Protein AF-A0A3N5YKS3-F1 (afdb_monomer)

Solvent-accessible surface area (backbone atoms only — not comparable to full-atom values): 4955 Å² total; per-residue (Å²): 110,59,68,60,35,46,50,48,46,50,52,33,50,53,42,52,52,51,47,32,74,74,77,33,71,85,72,55,84,48,67,68,54,43,49,34,20,71,75,57,36,62,67,59,16,46,50,51,53,46,50,55,52,45,51,51,48,48,50,38,50,75,71,65,42,54,66,62,51,51,50,52,38,50,47,46,42,63,71,41,38,48,51,44,52,50,44,73,73,74,103

Secondary structure (DSSP, 8-state):
-HHHHHHHHHHHHHHHHHHHHHH-GGG---HHHHHHHHHH-HHHHHHHHHHHHHHHHHHHHHTT-HHHHHHHHHHHIIIIIHHHHHHHHH-

Foldseek 3Di:
DLVLQLVLLVLLLVLLLVLCVVVNLVPPPDVQLSVQCVVPNNVVSSVVVSVVVSVVLVVCVVVVVVVVSVVSSVCSCVPRNVVSVCVVVPD

Mean predicted aligned error: 3.4 Å

Radius of gyration: 13.3 Å; Cα contacts (8 Å, |Δi|>4): 83; chains: 1; bounding box: 31×25×37 Å

Structure (mmCIF, N/CA/C/O backbone):
data_AF-A0A3N5YKS3-F1
#
_entry.id   AF-A0A3N5YKS3-F1
#
loop_
_atom_site.group_PDB
_atom_site.id
_atom_site.type_symbol
_atom_site.label_atom_id
_atom_site.label_alt_id
_atom_site.label_comp_id
_atom_site.label_asym_id
_atom_site.label_entity_id
_atom_site.label_seq_id
_atom_site.pdbx_PDB_ins_code
_atom_site.Cartn_x
_atom_site.Cartn_y
_atom_site.Cartn_z
_atom_site.occupancy
_atom_site.B_iso_or_equiv
_atom_site.auth_seq_id
_atom_site.auth_comp_id
_atom_site.auth_asym_id
_atom_site.auth_atom_id
_atom_site.pdbx_PDB_model_num
ATOM 1 N N . MET A 1 1 ? -12.224 -8.808 12.448 1.00 81.75 1 MET A N 1
ATOM 2 C CA . MET A 1 1 ? -12.131 -7.986 11.220 1.00 81.75 1 MET A CA 1
ATOM 3 C C . MET A 1 1 ? -10.731 -7.412 11.008 1.00 81.75 1 MET A C 1
ATOM 5 O O . MET A 1 1 ? -10.229 -7.522 9.902 1.00 81.75 1 MET A O 1
ATOM 9 N N . VAL A 1 2 ? -10.068 -6.866 12.040 1.00 90.50 2 VAL A N 1
ATOM 10 C CA . VAL A 1 2 ? -8.742 -6.235 11.878 1.00 90.50 2 VAL A CA 1
ATOM 11 C C . VAL A 1 2 ? -7.664 -7.143 11.289 1.00 90.50 2 VAL A C 1
ATOM 13 O O . VAL A 1 2 ? -6.991 -6.730 10.356 1.00 90.50 2 VAL A O 1
ATOM 16 N N . LEU A 1 3 ? -7.557 -8.399 11.729 1.00 93.38 3 LEU A N 1
ATOM 17 C CA . LEU A 1 3 ? -6.585 -9.342 11.159 1.00 93.38 3 LEU A CA 1
ATOM 18 C C . LEU A 1 3 ? -6.832 -9.612 9.667 1.00 93.38 3 LEU A C 1
ATOM 20 O O . LEU A 1 3 ? -5.885 -9.660 8.895 1.00 93.38 3 LEU A O 1
ATOM 24 N N . ALA A 1 4 ? -8.099 -9.731 9.254 1.00 91.19 4 ALA A N 1
ATOM 25 C CA . ALA A 1 4 ? -8.457 -9.921 7.850 1.00 91.19 4 ALA A CA 1
ATOM 26 C C . ALA A 1 4 ? -8.102 -8.686 7.010 1.00 91.19 4 ALA A C 1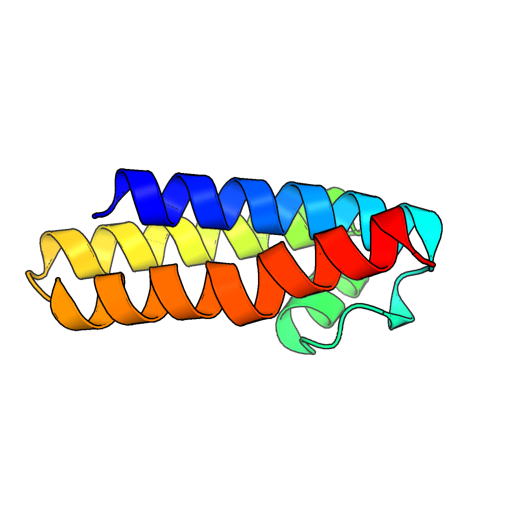
ATOM 28 O O . ALA A 1 4 ? -7.534 -8.820 5.934 1.00 91.19 4 ALA A O 1
ATOM 29 N N . PHE A 1 5 ? -8.370 -7.484 7.527 1.00 91.75 5 PHE A N 1
ATOM 30 C CA . PHE A 1 5 ? -7.951 -6.239 6.884 1.00 91.75 5 PHE A CA 1
ATOM 31 C C . PHE A 1 5 ? -6.428 -6.159 6.732 1.00 91.75 5 PHE A C 1
ATOM 33 O O . PHE A 1 5 ? -5.946 -5.866 5.646 1.00 91.75 5 PHE A O 1
ATOM 40 N N . LEU A 1 6 ? -5.669 -6.467 7.788 1.00 93.69 6 LEU A N 1
ATOM 41 C CA . LEU A 1 6 ? -4.205 -6.450 7.744 1.00 93.69 6 LEU A CA 1
ATOM 42 C C . LEU A 1 6 ? -3.646 -7.488 6.764 1.00 93.69 6 LEU A C 1
ATOM 44 O O . LEU A 1 6 ? -2.713 -7.181 6.029 1.00 93.69 6 LEU A O 1
ATOM 48 N N . ALA A 1 7 ? -4.236 -8.686 6.711 1.00 95.06 7 ALA A N 1
ATOM 49 C CA . ALA A 1 7 ? -3.859 -9.710 5.742 1.00 95.06 7 ALA A CA 1
ATOM 50 C C . ALA A 1 7 ? -4.115 -9.239 4.304 1.00 95.06 7 ALA A C 1
ATOM 52 O O . ALA A 1 7 ? -3.218 -9.316 3.470 1.00 95.06 7 ALA A O 1
ATOM 53 N N . VAL A 1 8 ? -5.298 -8.680 4.029 1.00 93.81 8 VAL A N 1
ATOM 54 C CA . VAL A 1 8 ? -5.625 -8.114 2.712 1.00 93.81 8 VAL A CA 1
ATOM 55 C C . VAL A 1 8 ? -4.673 -6.968 2.355 1.00 93.81 8 VAL A C 1
ATOM 57 O O . VAL A 1 8 ? -4.192 -6.926 1.227 1.00 93.81 8 VAL A O 1
ATOM 60 N N . GLN A 1 9 ? -4.328 -6.095 3.305 1.00 94.50 9 GLN A N 1
ATOM 61 C CA . GLN A 1 9 ? -3.385 -4.995 3.083 1.00 94.50 9 GLN A CA 1
ATOM 62 C C . GLN A 1 9 ? -1.965 -5.490 2.774 1.00 94.50 9 GLN A C 1
ATOM 64 O O . GLN A 1 9 ? -1.264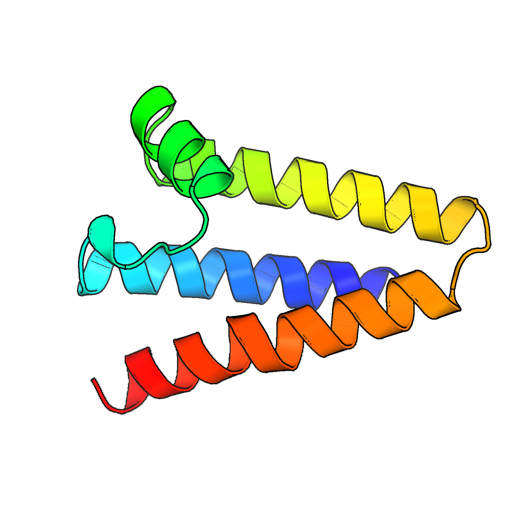 -4.898 1.952 1.00 94.50 9 GLN A O 1
ATOM 69 N N . ALA A 1 10 ? -1.537 -6.576 3.424 1.00 94.38 10 ALA A N 1
ATOM 70 C CA . ALA A 1 10 ? -0.256 -7.218 3.156 1.00 94.38 10 ALA A CA 1
ATOM 71 C C . ALA A 1 10 ? -0.246 -7.885 1.772 1.00 94.38 10 ALA A C 1
ATOM 73 O O . ALA A 1 10 ? 0.698 -7.681 1.012 1.00 94.38 10 ALA A O 1
ATOM 74 N N . CYS A 1 11 ? -1.306 -8.621 1.419 1.00 94.31 11 CYS A N 1
ATOM 75 C CA . CYS A 1 11 ? -1.463 -9.218 0.091 1.00 94.31 11 CYS A CA 1
ATOM 76 C C . CYS A 1 11 ? -1.440 -8.153 -1.006 1.00 94.31 11 CYS A C 1
ATOM 78 O O . CYS A 1 11 ? -0.664 -8.271 -1.947 1.00 94.31 11 CYS A O 1
ATOM 80 N N . ASP A 1 12 ? -2.239 -7.100 -0.852 1.00 93.81 12 ASP A N 1
ATOM 81 C CA . ASP A 1 12 ? -2.242 -5.935 -1.734 1.00 93.81 12 ASP A CA 1
ATOM 82 C C . ASP A 1 12 ? -0.831 -5.329 -1.851 1.00 93.81 12 ASP A C 1
ATOM 84 O O . ASP A 1 12 ? -0.330 -5.141 -2.949 1.00 93.81 12 ASP A O 1
ATOM 88 N N . GLY A 1 13 ? -0.110 -5.137 -0.740 1.00 93.56 13 GLY A N 1
ATOM 89 C CA . GLY A 1 13 ? 1.278 -4.652 -0.766 1.00 93.56 13 GLY A CA 1
ATOM 90 C C . GLY A 1 13 ? 2.235 -5.528 -1.568 1.00 93.56 13 GLY A C 1
ATOM 91 O O . GLY A 1 13 ? 2.990 -5.014 -2.392 1.00 93.56 13 GLY A O 1
ATOM 92 N N . VAL A 1 14 ? 2.194 -6.842 -1.362 1.00 95.12 14 VAL A N 1
ATOM 93 C CA . VAL A 1 14 ? 3.044 -7.786 -2.101 1.00 95.12 14 VAL A CA 1
ATOM 94 C C . VAL A 1 14 ? 2.696 -7.776 -3.587 1.00 95.12 14 VAL A C 1
ATOM 96 O O . VAL A 1 14 ? 3.588 -7.681 -4.428 1.00 95.12 14 VAL A O 1
ATOM 99 N N . LEU A 1 15 ? 1.408 -7.830 -3.916 1.00 94.06 15 LEU A N 1
ATOM 100 C CA . LEU A 1 15 ? 0.933 -7.869 -5.294 1.00 94.06 15 LEU A CA 1
ATOM 101 C C . LEU A 1 15 ? 1.245 -6.574 -6.048 1.00 94.06 15 LEU A C 1
ATOM 103 O O . LEU A 1 15 ? 1.764 -6.645 -7.158 1.00 94.06 15 LEU A O 1
ATOM 107 N N . THR A 1 16 ? 1.033 -5.410 -5.429 1.00 93.69 16 THR A N 1
ATOM 108 C CA . THR A 1 16 ? 1.445 -4.112 -5.979 1.00 93.69 16 THR A CA 1
ATOM 109 C C . THR A 1 16 ? 2.951 -4.084 -6.234 1.00 93.69 16 THR A C 1
ATOM 111 O O . THR A 1 16 ? 3.384 -3.690 -7.315 1.00 93.69 16 THR A O 1
ATOM 114 N N . TYR A 1 17 ? 3.771 -4.543 -5.279 1.00 93.25 17 TYR A N 1
ATOM 115 C CA . TYR A 1 17 ? 5.228 -4.561 -5.440 1.00 93.25 17 TYR A CA 1
ATOM 116 C C . TYR A 1 17 ? 5.671 -5.422 -6.628 1.00 93.25 17 TYR A C 1
ATOM 118 O O . TYR A 1 17 ? 6.459 -4.969 -7.463 1.00 93.25 17 TYR A O 1
ATOM 126 N N . ILE A 1 18 ? 5.150 -6.648 -6.720 1.00 93.75 18 ILE A N 1
ATOM 127 C CA . ILE A 1 18 ? 5.451 -7.571 -7.821 1.00 93.75 18 ILE A CA 1
ATOM 128 C C . ILE A 1 18 ? 4.952 -6.987 -9.144 1.00 93.75 18 ILE A C 1
ATOM 130 O O . ILE A 1 18 ? 5.701 -6.948 -10.119 1.00 93.75 18 ILE A O 1
ATOM 134 N N . GLY A 1 19 ? 3.717 -6.487 -9.167 1.00 91.81 19 GLY A N 1
ATOM 135 C CA . GLY A 1 19 ? 3.088 -5.885 -10.335 1.00 91.81 19 GLY A CA 1
ATOM 136 C C . GLY A 1 19 ? 3.899 -4.730 -10.906 1.00 91.81 19 GLY A C 1
ATOM 137 O O . GLY A 1 19 ? 4.236 -4.744 -12.085 1.00 91.81 19 GLY A O 1
ATOM 138 N N . MET A 1 20 ? 4.318 -3.778 -10.079 1.00 90.38 20 MET A N 1
ATOM 139 C CA . MET A 1 20 ? 5.168 -2.676 -10.542 1.00 90.38 20 MET A CA 1
ATOM 140 C C . MET A 1 20 ? 6.577 -3.120 -10.929 1.00 90.38 20 MET A C 1
ATOM 142 O O . MET A 1 20 ? 7.173 -2.527 -11.823 1.00 90.38 20 MET A O 1
ATOM 146 N N . SER A 1 21 ? 7.125 -4.144 -10.270 1.00 89.50 21 SER A N 1
ATOM 147 C CA . SER A 1 21 ? 8.431 -4.700 -10.648 1.00 89.50 21 SER A CA 1
ATOM 148 C C . SER A 1 21 ? 8.376 -5.411 -12.006 1.00 89.50 21 SER A C 1
ATOM 150 O O . SER A 1 21 ? 9.390 -5.489 -12.691 1.00 89.50 21 SER A O 1
ATOM 152 N N . THR A 1 22 ? 7.196 -5.903 -12.397 1.00 90.62 22 THR A N 1
ATOM 153 C CA . THR A 1 22 ? 6.965 -6.647 -13.645 1.00 90.62 22 THR A CA 1
ATOM 154 C C . THR A 1 22 ? 6.547 -5.723 -14.790 1.00 90.62 22 THR A C 1
ATOM 156 O O . THR A 1 22 ? 7.129 -5.766 -15.869 1.00 90.62 22 THR A O 1
ATOM 159 N N . PHE A 1 23 ? 5.561 -4.857 -14.553 1.00 90.00 23 PHE A N 1
ATOM 160 C CA . PHE A 1 23 ? 4.924 -4.018 -15.574 1.00 90.00 23 PHE A CA 1
ATOM 161 C C . PHE A 1 23 ? 5.377 -2.552 -15.530 1.00 90.00 23 PHE A C 1
ATOM 163 O O . PHE A 1 23 ? 5.094 -1.778 -16.439 1.00 90.00 23 PHE A O 1
ATOM 170 N N . GLY A 1 24 ? 6.108 -2.159 -14.490 1.00 86.81 24 GLY A N 1
ATOM 171 C CA . GLY A 1 24 ? 6.627 -0.811 -14.298 1.00 86.81 24 GLY A CA 1
ATOM 172 C C . GLY A 1 24 ? 5.769 0.073 -13.376 1.00 86.81 24 GLY A C 1
ATOM 173 O O . GLY A 1 24 ? 4.600 -0.219 -13.113 1.00 86.81 24 GLY A O 1
ATOM 174 N N . PRO A 1 25 ? 6.323 1.203 -12.891 1.00 81.06 25 PRO A N 1
ATOM 175 C CA . PRO A 1 25 ? 5.674 2.048 -11.877 1.00 81.06 25 PRO A CA 1
ATOM 176 C C . PRO A 1 25 ? 4.397 2.762 -12.343 1.00 81.06 25 PRO A C 1
ATOM 178 O O . PRO A 1 25 ? 3.598 3.191 -11.518 1.00 81.06 25 PRO A O 1
ATOM 181 N N . HIS A 1 26 ? 4.195 2.902 -13.657 1.00 82.75 26 HIS A N 1
ATOM 182 C CA . HIS A 1 26 ? 3.034 3.589 -14.236 1.00 82.75 26 HIS A CA 1
ATOM 183 C C . HIS A 1 26 ? 1.711 2.832 -14.035 1.00 82.75 26 HIS A C 1
ATOM 185 O O . HIS A 1 26 ? 0.646 3.404 -14.243 1.00 82.75 26 HIS A O 1
ATOM 191 N N . MET A 1 27 ? 1.781 1.560 -13.632 1.00 86.56 27 MET A N 1
ATOM 192 C CA . MET A 1 27 ? 0.611 0.726 -13.359 1.00 86.56 27 MET A CA 1
ATOM 193 C C . MET A 1 27 ? -0.051 1.029 -12.012 1.00 86.56 27 MET A C 1
ATOM 195 O O . MET A 1 27 ?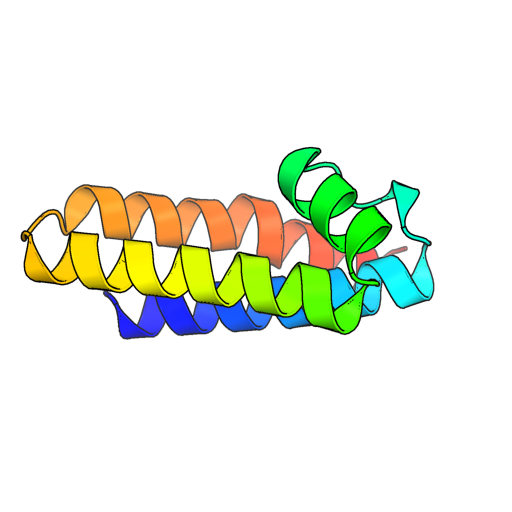 -1.197 0.638 -11.797 1.00 86.56 27 MET A O 1
ATOM 199 N N . GLU A 1 28 ? 0.631 1.734 -11.104 1.00 87.19 28 GLU A N 1
ATOM 200 C CA . GLU A 1 28 ? 0.023 2.152 -9.843 1.00 87.19 28 GLU A CA 1
ATOM 201 C C . GLU A 1 28 ? -0.914 3.345 -10.077 1.00 87.19 28 GLU A C 1
ATOM 203 O O . GLU A 1 28 ? -0.485 4.492 -10.209 1.00 87.19 28 GLU A O 1
ATOM 208 N N . GLY A 1 29 ? -2.221 3.073 -10.111 1.00 86.12 29 GLY A N 1
ATOM 209 C CA . GLY A 1 29 ? -3.251 4.087 -10.359 1.00 86.12 29 GLY A CA 1
ATOM 210 C C . GLY A 1 29 ? -3.524 5.029 -9.182 1.00 86.12 29 GLY A C 1
ATOM 211 O O . GLY A 1 29 ? -4.244 6.015 -9.341 1.00 86.12 29 GLY A O 1
ATOM 212 N N . ASN A 1 30 ? -2.981 4.751 -7.992 1.00 89.31 30 ASN A N 1
ATOM 213 C CA . ASN A 1 30 ? -3.162 5.604 -6.824 1.00 89.31 30 ASN A CA 1
ATOM 214 C C . 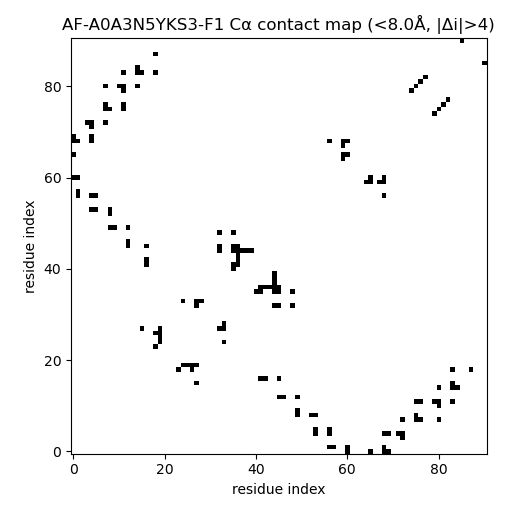ASN A 1 30 ? -2.098 6.721 -6.795 1.00 89.31 30 ASN A C 1
ATOM 216 O O . ASN A 1 30 ? -0.929 6.442 -6.511 1.00 89.31 30 ASN A O 1
ATOM 220 N N . PRO A 1 31 ? -2.475 7.999 -7.002 1.00 88.88 31 PRO A N 1
ATOM 221 C CA . PRO A 1 31 ? -1.507 9.090 -7.105 1.00 88.88 31 PRO A CA 1
ATOM 222 C C . PRO A 1 31 ? -0.755 9.353 -5.795 1.00 88.88 31 PRO A C 1
ATOM 224 O O . PRO A 1 31 ? 0.388 9.799 -5.832 1.00 88.88 31 PRO A O 1
ATOM 227 N N . ILE A 1 32 ? -1.352 9.055 -4.635 1.00 91.19 32 ILE A N 1
ATOM 228 C CA . ILE A 1 32 ? -0.698 9.226 -3.328 1.00 91.19 32 ILE A CA 1
ATOM 229 C C . ILE A 1 32 ? 0.401 8.178 -3.164 1.00 91.19 32 ILE A C 1
ATOM 231 O O . ILE A 1 32 ? 1.536 8.505 -2.819 1.00 91.19 32 ILE A O 1
ATOM 235 N N . VAL A 1 33 ? 0.068 6.918 -3.437 1.00 91.88 33 VAL A N 1
ATOM 236 C CA . VAL A 1 33 ? 1.004 5.794 -3.326 1.00 91.88 33 VAL A CA 1
ATOM 237 C C . VAL A 1 33 ? 2.130 5.945 -4.351 1.00 91.88 33 VAL A C 1
ATOM 239 O O . VAL A 1 33 ? 3.300 5.841 -3.987 1.00 91.88 33 VAL A O 1
ATOM 242 N N . SER A 1 34 ? 1.792 6.307 -5.590 1.00 91.44 34 SER A N 1
ATOM 243 C CA . SER A 1 34 ? 2.761 6.604 -6.646 1.00 91.44 34 SER A CA 1
ATOM 244 C C . SER A 1 34 ? 3.700 7.756 -6.256 1.00 91.44 34 SER A C 1
ATOM 246 O O . SER A 1 34 ? 4.918 7.612 -6.340 1.00 91.44 34 SER A O 1
ATOM 248 N N . SER A 1 35 ? 3.178 8.859 -5.702 1.00 91.69 35 SER A N 1
ATOM 249 C CA . SER A 1 35 ? 4.015 9.976 -5.227 1.00 91.69 35 SER A CA 1
ATOM 250 C C . SER A 1 35 ? 4.968 9.561 -4.101 1.00 91.69 35 SER A C 1
ATOM 252 O O . SER A 1 35 ? 6.127 9.974 -4.090 1.00 91.69 35 SER A O 1
ATOM 254 N N . LEU A 1 36 ? 4.516 8.718 -3.165 1.00 92.31 36 LEU A N 1
ATOM 255 C CA . LEU A 1 36 ? 5.372 8.176 -2.103 1.00 92.31 36 LEU A CA 1
ATOM 256 C C . LEU A 1 36 ? 6.487 7.291 -2.667 1.00 92.31 36 LEU A C 1
ATOM 258 O O . LEU A 1 36 ? 7.617 7.354 -2.189 1.00 92.31 36 LEU A O 1
ATOM 262 N N . MET A 1 37 ? 6.198 6.490 -3.689 1.00 93.12 37 MET A N 1
ATOM 263 C CA . MET A 1 37 ? 7.209 5.665 -4.353 1.00 93.12 37 MET A CA 1
ATOM 264 C C . MET A 1 37 ? 8.202 6.494 -5.161 1.00 93.12 37 MET A C 1
ATOM 266 O O . MET A 1 37 ? 9.380 6.151 -5.201 1.00 93.12 37 MET A O 1
ATOM 270 N N . VAL A 1 38 ? 7.757 7.592 -5.774 1.00 91.81 38 VAL A N 1
ATOM 271 C CA . VAL A 1 38 ? 8.650 8.548 -6.443 1.00 91.81 38 VAL A CA 1
ATOM 272 C C . VAL A 1 38 ? 9.571 9.222 -5.423 1.00 91.81 38 VAL A C 1
ATOM 274 O O . VAL A 1 38 ? 10.766 9.347 -5.671 1.00 91.81 38 VAL A O 1
ATOM 277 N N . ALA A 1 39 ? 9.040 9.619 -4.264 1.00 94.06 39 ALA A N 1
ATOM 278 C CA . ALA A 1 39 ? 9.804 10.324 -3.237 1.00 94.06 39 ALA A CA 1
ATOM 279 C C . ALA A 1 39 ? 10.778 9.422 -2.457 1.00 94.06 39 ALA A C 1
ATOM 281 O O . ALA A 1 39 ? 11.885 9.849 -2.136 1.00 94.06 39 ALA A O 1
ATOM 282 N N . PHE A 1 40 ? 10.376 8.188 -2.136 1.00 93.81 40 PHE A N 1
ATOM 283 C CA . PHE A 1 40 ? 11.108 7.305 -1.215 1.00 93.81 40 PHE A CA 1
ATOM 284 C C . PHE A 1 40 ? 11.587 5.993 -1.853 1.00 93.81 40 PHE A C 1
ATOM 286 O O . PHE A 1 40 ? 12.180 5.151 -1.176 1.00 93.81 40 PHE A O 1
ATOM 293 N N . GLY A 1 41 ? 11.337 5.796 -3.146 1.00 90.56 41 GLY A N 1
ATOM 294 C CA . GLY A 1 41 ? 11.542 4.525 -3.831 1.00 90.56 41 GLY A CA 1
ATOM 295 C C . GLY A 1 41 ? 10.378 3.552 -3.626 1.00 90.56 41 GLY A C 1
ATOM 296 O O . GLY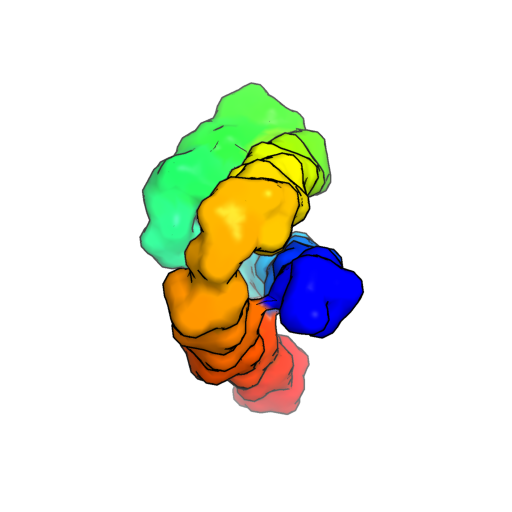 A 1 41 ? 9.597 3.653 -2.678 1.00 90.56 41 GLY A O 1
ATOM 297 N N . VAL A 1 42 ? 10.280 2.568 -4.523 1.00 90.25 42 VAL A N 1
ATOM 298 C CA . VAL A 1 42 ? 9.150 1.627 -4.588 1.00 90.25 42 VAL A CA 1
ATOM 299 C C . VAL A 1 42 ? 8.941 0.877 -3.268 1.00 90.25 42 VAL A C 1
ATOM 301 O O . VAL A 1 42 ? 7.851 0.912 -2.708 1.00 90.25 42 VAL A O 1
ATOM 304 N N . GLY A 1 43 ? 9.985 0.229 -2.742 1.00 90.44 43 GLY A N 1
ATOM 305 C CA . GLY A 1 43 ? 9.893 -0.569 -1.513 1.00 90.44 43 GLY A CA 1
ATOM 306 C C . GLY A 1 43 ? 9.510 0.261 -0.278 1.00 90.44 43 GLY A C 1
ATOM 307 O O . GLY A 1 43 ? 8.476 -0.021 0.338 1.00 90.44 43 GLY A O 1
ATOM 308 N N . PRO A 1 44 ? 10.294 1.293 0.089 1.00 93.69 44 PRO A N 1
ATOM 309 C CA . PRO A 1 44 ? 9.999 2.122 1.257 1.00 93.69 44 PRO A CA 1
ATOM 310 C C . PRO A 1 44 ? 8.687 2.905 1.130 1.00 93.69 44 PRO A C 1
ATOM 312 O O . PRO A 1 44 ? 7.902 2.921 2.078 1.00 93.69 44 PRO A O 1
ATOM 315 N N . GLY A 1 45 ? 8.406 3.496 -0.038 1.00 93.81 45 GLY A N 1
ATOM 316 C CA . GLY A 1 45 ? 7.179 4.259 -0.281 1.00 93.81 45 GLY A CA 1
ATOM 317 C C . GLY A 1 45 ? 5.919 3.400 -0.160 1.00 93.81 45 GLY A C 1
ATOM 318 O O . GLY A 1 45 ? 4.971 3.777 0.534 1.00 93.81 45 GLY A O 1
ATOM 319 N N . LEU A 1 46 ? 5.934 2.200 -0.751 1.00 94.19 46 LEU A N 1
ATOM 320 C CA . LEU A 1 46 ? 4.829 1.247 -0.646 1.00 94.19 46 LEU A CA 1
ATOM 321 C C . LEU A 1 46 ? 4.635 0.751 0.785 1.00 94.19 46 LEU A C 1
ATOM 323 O O . LEU A 1 46 ? 3.515 0.751 1.294 1.00 94.19 46 LEU A O 1
ATOM 327 N N . THR A 1 47 ? 5.725 0.356 1.444 1.00 94.06 47 THR A N 1
ATOM 328 C CA . THR A 1 47 ? 5.676 -0.152 2.821 1.00 94.06 47 THR A CA 1
ATOM 329 C C . THR A 1 47 ? 5.111 0.910 3.758 1.00 94.06 47 THR A C 1
ATOM 331 O O . THR A 1 47 ? 4.196 0.619 4.527 1.00 94.06 47 THR A O 1
ATOM 334 N N . GLY A 1 48 ? 5.576 2.158 3.641 1.00 94.69 48 GLY A N 1
ATOM 335 C CA . GLY A 1 48 ? 5.049 3.285 4.409 1.00 94.69 48 GLY A CA 1
ATOM 336 C C . GLY A 1 48 ? 3.548 3.484 4.192 1.00 94.69 48 GLY A C 1
ATOM 337 O O . GLY A 1 48 ? 2.792 3.567 5.161 1.00 94.69 48 GLY A O 1
ATOM 338 N N . ALA A 1 49 ? 3.093 3.464 2.936 1.00 94.75 49 ALA A N 1
ATOM 339 C CA . ALA A 1 49 ? 1.672 3.578 2.614 1.00 94.75 49 ALA A CA 1
ATOM 340 C C . ALA A 1 49 ? 0.834 2.452 3.250 1.00 94.75 49 ALA A C 1
ATOM 342 O O . ALA A 1 49 ? -0.220 2.719 3.837 1.00 94.75 49 ALA A O 1
ATOM 343 N N . LYS A 1 50 ? 1.296 1.194 3.184 1.00 94.19 50 LYS A N 1
ATOM 344 C CA . LYS A 1 50 ? 0.574 0.056 3.779 1.00 94.19 50 LYS A CA 1
ATOM 345 C C . LYS A 1 50 ? 0.585 0.094 5.309 1.00 94.19 50 LYS A C 1
ATOM 347 O O . LYS A 1 50 ? -0.440 -0.219 5.911 1.00 94.19 50 LYS A O 1
ATOM 352 N N . VAL A 1 51 ? 1.682 0.521 5.938 1.00 94.94 51 VAL A N 1
ATOM 353 C CA . VAL A 1 51 ? 1.760 0.705 7.399 1.00 94.94 51 VAL A CA 1
ATOM 354 C C . VAL A 1 51 ? 0.753 1.755 7.864 1.00 94.94 51 VAL A C 1
ATOM 356 O O . VAL A 1 51 ? -0.014 1.492 8.789 1.00 94.94 51 VAL A O 1
ATOM 359 N N . VAL A 1 52 ? 0.687 2.908 7.193 1.00 95.00 52 VAL A N 1
ATOM 360 C CA . VAL A 1 52 ? -0.288 3.965 7.511 1.00 95.00 52 VAL A CA 1
ATOM 361 C C . VAL A 1 52 ? -1.725 3.464 7.349 1.00 95.00 52 VAL A C 1
ATOM 363 O O . VAL A 1 52 ? -2.546 3.653 8.247 1.00 95.00 52 VAL A O 1
ATOM 366 N N . ALA A 1 53 ? -2.027 2.759 6.257 1.00 93.75 53 ALA A N 1
ATOM 367 C CA . ALA A 1 53 ? -3.343 2.155 6.057 1.00 93.75 53 ALA A CA 1
ATOM 368 C C . ALA A 1 53 ? -3.684 1.118 7.145 1.00 93.75 53 ALA A C 1
ATOM 370 O O . ALA A 1 53 ? -4.792 1.128 7.685 1.00 93.75 53 ALA A O 1
ATOM 371 N N . GLY A 1 54 ? -2.726 0.264 7.519 1.00 94.25 54 GLY A N 1
ATOM 372 C CA . GLY A 1 54 ? -2.860 -0.702 8.609 1.00 94.25 54 GLY A CA 1
ATOM 373 C C . GLY A 1 54 ? -3.154 -0.032 9.953 1.00 94.25 54 GLY A C 1
ATOM 374 O O . GLY A 1 54 ? -4.080 -0.449 10.651 1.00 94.25 54 GLY A O 1
ATOM 375 N N . MET A 1 55 ? -2.438 1.050 10.281 1.00 95.50 55 MET A N 1
ATOM 376 C CA . MET A 1 55 ? -2.691 1.851 11.484 1.00 95.50 55 MET A CA 1
ATOM 377 C C . MET A 1 55 ? -4.107 2.430 11.492 1.00 95.50 55 MET A C 1
ATOM 379 O O . MET A 1 55 ? -4.810 2.291 12.493 1.00 95.50 55 MET A O 1
ATOM 383 N N . PHE A 1 56 ? -4.574 3.011 10.383 1.00 93.31 56 PHE A N 1
ATOM 384 C CA . PHE A 1 56 ? -5.955 3.498 10.294 1.00 93.31 56 PHE A CA 1
ATOM 385 C C . PHE A 1 56 ? -6.987 2.378 10.433 1.00 93.31 56 PHE A C 1
ATOM 387 O O . PHE A 1 56 ? -7.998 2.564 11.111 1.00 93.31 56 PHE A O 1
ATOM 394 N N . GLY A 1 57 ? -6.724 1.198 9.867 1.00 92.06 57 GLY A N 1
ATOM 395 C CA . GLY A 1 57 ? -7.563 0.021 10.078 1.00 92.06 57 GLY A CA 1
ATOM 396 C C . GLY A 1 57 ? -7.661 -0.367 11.556 1.00 92.06 57 GLY A C 1
ATOM 397 O O . GLY A 1 57 ? -8.757 -0.605 12.066 1.00 92.06 57 GLY A O 1
ATOM 398 N N . ILE A 1 58 ? -6.533 -0.386 12.270 1.00 93.19 58 ILE A N 1
ATOM 399 C CA . ILE A 1 58 ? -6.502 -0.662 13.713 1.00 93.19 58 ILE A CA 1
ATOM 400 C C . ILE A 1 58 ? -7.293 0.402 14.485 1.00 93.19 58 ILE A C 1
ATOM 402 O O . ILE A 1 58 ? -8.119 0.045 15.324 1.00 93.19 58 ILE A O 1
ATOM 406 N N . LEU A 1 59 ? -7.108 1.689 14.174 1.00 93.31 59 LEU A N 1
ATOM 407 C CA . LEU A 1 59 ? -7.851 2.778 14.815 1.00 93.31 59 LEU A CA 1
ATOM 408 C C . LEU A 1 59 ? -9.363 2.638 14.594 1.00 93.31 59 LEU A C 1
ATOM 410 O O . LEU A 1 59 ? -10.118 2.678 15.560 1.00 93.31 59 LEU A O 1
ATOM 414 N N . LEU A 1 60 ? -9.810 2.369 13.363 1.00 91.75 60 LEU A N 1
ATOM 415 C CA . LEU A 1 60 ? -11.226 2.118 13.061 1.00 91.75 60 LEU A CA 1
ATOM 416 C C . LEU A 1 60 ? -11.792 0.927 13.841 1.00 91.75 60 LEU A C 1
ATOM 418 O O . LEU A 1 60 ? -12.952 0.958 14.263 1.00 91.75 60 LEU A O 1
ATOM 422 N N . HIS A 1 61 ? -10.986 -0.120 14.035 1.00 91.25 61 HIS A N 1
ATOM 423 C CA . HIS A 1 61 ? -11.378 -1.270 14.840 1.00 91.25 61 HIS A CA 1
ATOM 424 C C . HIS A 1 61 ? -11.586 -0.885 16.307 1.00 91.25 61 HIS A C 1
ATOM 426 O O . HIS A 1 61 ? -12.630 -1.215 16.870 1.00 91.25 61 HIS A O 1
ATOM 432 N N . VAL A 1 62 ? -10.631 -0.166 16.901 1.00 94.31 62 VAL A N 1
ATOM 433 C CA . VAL A 1 62 ? -10.688 0.268 18.307 1.00 94.31 62 VAL A CA 1
ATOM 434 C C . VAL A 1 62 ? -11.799 1.301 18.533 1.00 94.31 62 VAL A C 1
ATOM 436 O O . VAL A 1 62 ? -12.443 1.282 19.577 1.00 94.31 62 VAL A O 1
ATOM 439 N N . SER A 1 63 ? -12.108 2.138 17.541 1.00 92.00 63 SER A N 1
ATOM 440 C CA . SER A 1 63 ? -13.248 3.067 17.573 1.00 92.00 63 SER A CA 1
ATOM 441 C C . SER A 1 63 ? -14.618 2.391 17.393 1.00 92.00 63 SER A C 1
ATOM 443 O O . SER A 1 63 ? -15.633 3.081 17.338 1.00 92.00 63 SER A O 1
ATOM 445 N N . GLY A 1 64 ? -14.681 1.059 17.263 1.00 89.69 64 GLY A N 1
ATOM 446 C CA . GLY A 1 64 ? -15.938 0.309 17.148 1.00 89.69 64 GLY A CA 1
ATOM 447 C C . GLY A 1 64 ? -16.627 0.412 15.780 1.00 89.69 64 GLY A C 1
ATOM 448 O O . GLY A 1 64 ? -17.743 -0.081 15.604 1.00 89.69 64 GLY A O 1
ATOM 449 N N . VAL A 1 65 ? -15.977 1.001 14.768 1.00 90.62 65 VAL A N 1
ATOM 450 C CA . VAL A 1 65 ? -16.555 1.228 13.428 1.00 90.62 65 VAL A CA 1
ATOM 451 C C . VAL A 1 65 ? -16.384 -0.015 12.541 1.00 90.62 65 VAL A C 1
ATOM 453 O O . VAL A 1 65 ? -15.807 0.009 11.450 1.00 90.62 65 VAL A O 1
ATOM 456 N N . HIS A 1 66 ? -16.891 -1.157 13.005 1.00 87.81 66 HIS A N 1
ATOM 457 C CA . HIS A 1 66 ? -16.641 -2.454 12.368 1.00 87.81 66 HIS A CA 1
ATOM 458 C C . HIS A 1 66 ? -17.262 -2.596 10.969 1.00 87.81 66 HIS A C 1
ATOM 460 O O . HIS A 1 66 ? -16.717 -3.324 10.142 1.00 87.81 66 HIS A O 1
ATOM 466 N N . ARG A 1 67 ? -18.365 -1.886 10.680 1.00 87.62 67 ARG A N 1
ATOM 467 C CA . ARG A 1 67 ? -19.014 -1.892 9.353 1.00 87.62 67 ARG A CA 1
ATOM 468 C C . ARG A 1 67 ? -18.143 -1.239 8.283 1.00 87.62 67 ARG A C 1
ATOM 470 O O . ARG A 1 67 ? -17.993 -1.797 7.203 1.00 87.62 67 ARG A O 1
ATOM 477 N N . LEU A 1 68 ? -17.546 -0.087 8.596 1.00 88.38 68 LEU A N 1
ATOM 478 C CA . LEU A 1 68 ? -16.634 0.590 7.674 1.00 88.38 68 LEU A CA 1
ATOM 479 C C . LEU A 1 68 ? -15.397 -0.271 7.426 1.00 88.38 68 LEU A C 1
ATOM 481 O O . LEU A 1 68 ? -14.978 -0.432 6.289 1.00 88.38 68 LEU A O 1
ATOM 485 N N . MET A 1 69 ? -14.862 -0.892 8.477 1.00 89.44 69 MET A N 1
ATOM 486 C CA . MET A 1 69 ? -13.731 -1.798 8.332 1.00 89.44 69 MET A CA 1
ATOM 487 C C . MET A 1 69 ? -14.056 -3.009 7.450 1.00 89.44 69 MET A C 1
ATOM 489 O O . MET A 1 69 ? -13.257 -3.353 6.588 1.00 89.44 69 MET A O 1
ATOM 493 N N . ALA A 1 70 ? -15.234 -3.618 7.626 1.00 87.69 70 ALA A N 1
ATOM 494 C CA . ALA A 1 70 ? -15.718 -4.705 6.773 1.00 87.69 70 ALA A CA 1
ATOM 495 C C . ALA A 1 70 ? -15.734 -4.304 5.295 1.00 87.69 70 ALA A C 1
ATOM 497 O O . ALA A 1 70 ? -15.230 -5.029 4.439 1.00 87.69 70 ALA A O 1
ATOM 498 N N . LEU A 1 71 ? -16.308 -3.128 5.024 1.00 92.50 71 LEU A N 1
ATOM 499 C CA . LEU A 1 71 ? -16.420 -2.575 3.684 1.00 92.50 71 LEU A CA 1
ATOM 500 C C . LEU A 1 71 ? -15.037 -2.333 3.081 1.00 92.50 71 LEU A C 1
ATOM 502 O O . LEU A 1 71 ? -14.792 -2.751 1.956 1.00 92.50 71 LEU A O 1
ATOM 506 N N . LEU A 1 72 ? -1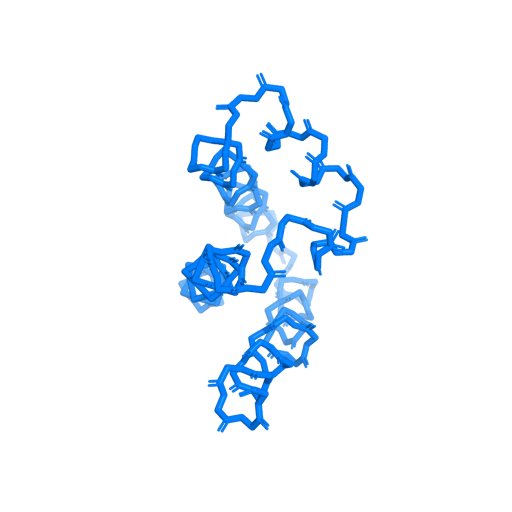4.120 -1.722 3.834 1.00 90.38 72 LEU A N 1
ATOM 507 C CA . LEU A 1 72 ? -12.753 -1.488 3.375 1.00 90.38 72 LEU A CA 1
ATOM 508 C C . LEU A 1 72 ? -12.029 -2.804 3.069 1.00 90.38 72 LEU A C 1
ATOM 510 O O . LEU A 1 72 ? -11.415 -2.916 2.014 1.00 90.38 72 LEU A O 1
ATOM 514 N N . THR A 1 73 ? -12.144 -3.822 3.927 1.00 89.56 73 THR A N 1
ATOM 515 C CA . THR A 1 73 ? -11.566 -5.149 3.656 1.00 89.56 73 THR A CA 1
ATOM 516 C C . THR A 1 73 ? -12.114 -5.750 2.360 1.00 89.56 73 THR A C 1
ATOM 518 O O . THR A 1 73 ? -11.337 -6.236 1.542 1.00 89.56 73 THR A O 1
ATOM 521 N N . ALA A 1 74 ? -13.433 -5.696 2.150 1.00 91.50 74 ALA A N 1
ATOM 522 C CA . ALA A 1 74 ? -14.062 -6.223 0.941 1.00 91.50 74 ALA A CA 1
ATOM 523 C C . ALA A 1 74 ? -13.644 -5.445 -0.317 1.00 91.50 74 ALA A C 1
ATOM 525 O O . ALA A 1 74 ? -13.325 -6.053 -1.336 1.00 91.50 74 ALA A O 1
ATOM 526 N N . LEU A 1 75 ? -13.592 -4.112 -0.237 1.00 91.44 75 LEU A N 1
ATOM 527 C CA . L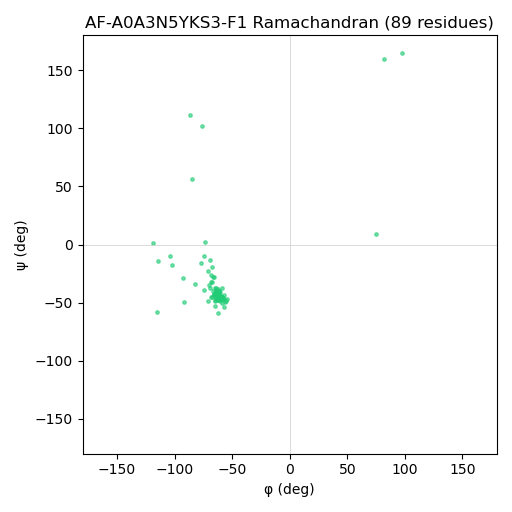EU A 1 75 ? -13.155 -3.259 -1.342 1.00 91.44 75 LEU A CA 1
ATOM 528 C C . LEU A 1 75 ? -11.702 -3.538 -1.721 1.00 91.44 75 LEU A C 1
ATOM 530 O O . LEU A 1 75 ? -11.426 -3.730 -2.898 1.00 91.44 75 LEU A O 1
ATOM 534 N N . TYR A 1 76 ? -10.786 -3.629 -0.755 1.00 87.12 76 TYR A N 1
ATOM 535 C CA . TYR A 1 76 ? -9.390 -3.958 -1.056 1.00 87.12 76 TYR A CA 1
ATOM 536 C C . TYR A 1 76 ? -9.240 -5.360 -1.655 1.00 87.12 76 TYR A C 1
ATOM 538 O O . TYR A 1 76 ? -8.451 -5.557 -2.578 1.00 87.12 76 TYR A O 1
ATOM 546 N N . LEU A 1 77 ? -10.021 -6.334 -1.185 1.00 88.56 77 LEU A N 1
ATOM 547 C CA . LEU A 1 77 ? -10.005 -7.675 -1.760 1.00 88.56 77 LEU A CA 1
ATOM 548 C C . LEU A 1 77 ? -10.449 -7.659 -3.235 1.00 88.56 77 LEU A C 1
ATOM 550 O O . LEU A 1 77 ? -9.779 -8.236 -4.087 1.00 88.56 77 LEU A O 1
ATOM 554 N N . VAL A 1 78 ? -11.555 -6.983 -3.548 1.00 92.06 78 VAL A N 1
ATOM 555 C CA . VAL A 1 78 ? -12.166 -7.010 -4.889 1.00 92.06 78 VAL A CA 1
ATOM 556 C C . VAL A 1 78 ? -11.498 -6.049 -5.871 1.00 92.06 78 VAL A C 1
ATOM 558 O O . VAL A 1 78 ? -11.441 -6.352 -7.057 1.00 92.06 78 VAL A O 1
ATOM 561 N N . LEU A 1 79 ? -11.017 -4.895 -5.410 1.00 88.31 79 LEU A N 1
ATOM 562 C CA . LEU A 1 79 ? -10.504 -3.830 -6.278 1.00 88.31 79 LEU A CA 1
ATOM 563 C C . LEU A 1 79 ? -8.980 -3.760 -6.334 1.00 88.31 79 LEU A C 1
ATOM 565 O O . LEU A 1 79 ? -8.453 -3.145 -7.254 1.00 88.31 79 LEU A O 1
ATOM 569 N N . ALA A 1 80 ? -8.274 -4.370 -5.382 1.00 87.69 80 ALA A N 1
ATOM 570 C CA . ALA A 1 80 ? -6.816 -4.404 -5.400 1.00 87.69 80 ALA A CA 1
ATOM 571 C C . ALA A 1 80 ? -6.300 -5.835 -5.566 1.00 87.69 80 ALA A C 1
ATOM 573 O O . ALA A 1 80 ? -5.642 -6.136 -6.558 1.00 87.69 80 ALA A O 1
ATOM 574 N N . VAL A 1 81 ? -6.660 -6.749 -4.661 1.00 89.25 81 VAL A N 1
ATOM 575 C CA . VAL A 1 81 ? -6.120 -8.119 -4.688 1.00 89.25 81 VAL A CA 1
ATOM 576 C C . VAL A 1 81 ? -6.553 -8.872 -5.948 1.00 89.25 81 VAL A C 1
ATOM 578 O O . VAL A 1 81 ? -5.693 -9.368 -6.666 1.00 89.25 81 VAL A O 1
ATOM 581 N N . VAL A 1 82 ? -7.855 -8.933 -6.248 1.00 90.06 82 VAL A N 1
ATOM 582 C CA . VAL A 1 82 ? -8.368 -9.663 -7.426 1.00 90.06 82 VAL A CA 1
ATOM 583 C C . VAL A 1 82 ? -7.828 -9.111 -8.760 1.00 90.06 82 VAL A C 1
ATOM 585 O O . VAL A 1 82 ? -7.404 -9.911 -9.593 1.00 90.06 82 VAL A O 1
ATOM 588 N N . PRO A 1 83 ? -7.790 -7.788 -9.010 1.00 89.00 83 PRO A N 1
ATOM 589 C CA . PRO A 1 83 ? -7.254 -7.262 -10.262 1.00 89.00 83 PRO A CA 1
ATOM 590 C C . PRO A 1 83 ? -5.754 -7.500 -10.404 1.00 89.00 83 PRO A C 1
ATOM 592 O O . 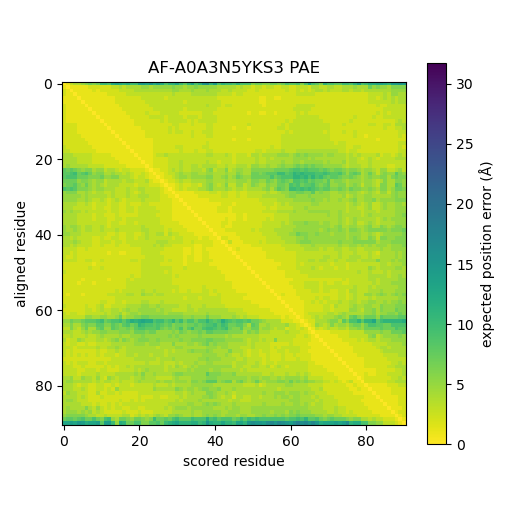PRO A 1 83 ? -5.313 -7.885 -11.485 1.00 89.00 83 PRO A O 1
ATOM 595 N N . TRP A 1 84 ? -4.973 -7.346 -9.328 1.00 92.06 84 TRP A N 1
ATOM 596 C CA . TRP A 1 84 ? -3.543 -7.642 -9.387 1.00 92.06 84 TRP A CA 1
ATOM 597 C C . TRP A 1 84 ? -3.265 -9.124 -9.632 1.00 92.06 84 TRP A C 1
ATOM 599 O O . TRP A 1 84 ? -2.388 -9.440 -10.433 1.00 92.06 84 TRP A O 1
ATOM 609 N N . THR A 1 85 ? -3.994 -10.041 -8.986 1.00 90.56 85 THR A N 1
ATOM 610 C CA . THR A 1 85 ? -3.810 -11.477 -9.242 1.00 90.56 85 THR A CA 1
ATOM 611 C C . THR A 1 85 ? -4.189 -11.841 -10.671 1.00 90.56 85 THR A C 1
ATOM 613 O O . THR A 1 85 ? -3.442 -12.570 -11.317 1.00 90.56 85 THR A O 1
ATOM 616 N N . ALA A 1 86 ? -5.297 -11.306 -11.189 1.00 90.88 86 ALA A N 1
ATOM 617 C CA . ALA A 1 86 ? -5.703 -11.519 -12.574 1.00 90.88 86 ALA A CA 1
ATOM 618 C C . ALA A 1 86 ? -4.650 -10.991 -13.557 1.00 90.88 86 ALA A C 1
ATOM 620 O O . ALA A 1 86 ? -4.259 -11.713 -14.469 1.00 90.88 86 ALA A O 1
ATOM 621 N N . LEU A 1 87 ? -4.149 -9.771 -13.342 1.00 91.12 87 LEU A N 1
ATOM 622 C CA . LEU A 1 87 ? -3.124 -9.171 -14.193 1.00 91.12 87 LEU A CA 1
ATOM 623 C C . LEU A 1 87 ? -1.812 -9.966 -14.155 1.00 91.12 87 LEU A C 1
ATOM 625 O O . LEU A 1 87 ? -1.222 -10.209 -15.195 1.00 91.12 87 LEU A O 1
ATOM 629 N N . LEU A 1 88 ? -1.368 -10.415 -12.979 1.00 89.81 88 LEU A N 1
ATOM 630 C CA . LEU A 1 88 ? -0.134 -11.198 -12.841 1.00 89.81 88 LEU A CA 1
ATOM 6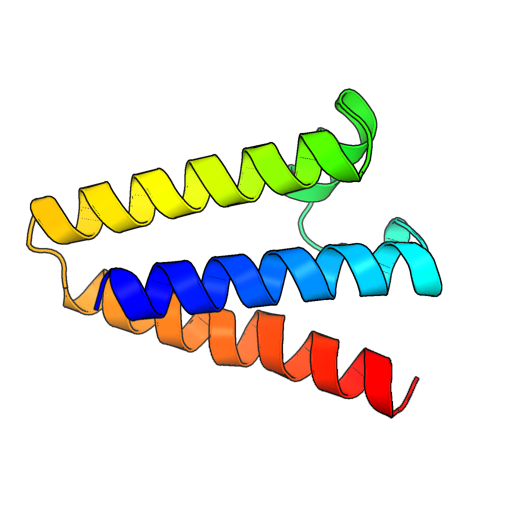31 C C . LEU A 1 88 ? -0.243 -12.623 -13.406 1.00 89.81 88 LEU A C 1
ATOM 633 O O . LEU A 1 88 ? 0.779 -13.234 -13.700 1.00 89.81 88 LEU A O 1
ATOM 637 N N . MET A 1 89 ? -1.455 -13.173 -13.516 1.00 90.06 89 MET A N 1
ATOM 638 C CA . MET A 1 89 ? -1.685 -14.513 -14.070 1.00 90.06 89 MET A CA 1
ATOM 639 C C . MET A 1 89 ? -1.985 -14.514 -15.572 1.00 90.06 89 MET A C 1
ATOM 641 O O . MET A 1 89 ? -1.735 -15.523 -16.228 1.00 90.06 89 MET A O 1
ATOM 645 N N . LEU A 1 90 ? -2.576 -13.437 -16.095 1.00 89.62 90 LEU A N 1
ATOM 646 C CA . LEU A 1 90 ? -3.077 -13.352 -17.473 1.00 89.62 90 LEU A CA 1
ATOM 647 C C . LEU A 1 90 ? -2.323 -12.335 -18.345 1.00 89.62 90 LEU A C 1
ATOM 649 O O . LEU A 1 90 ? -2.549 -12.319 -19.556 1.00 89.62 90 LEU A O 1
ATOM 653 N N . GLY A 1 91 ? -1.527 -11.456 -17.734 1.00 76.56 91 GLY A N 1
ATOM 654 C CA . GLY A 1 91 ? -0.779 -10.382 -18.393 1.00 76.56 91 GLY A CA 1
ATOM 655 C C . GLY A 1 91 ? 0.659 -10.729 -18.738 1.00 76.56 91 GLY A C 1
ATOM 656 O O . GLY A 1 91 ? 1.125 -11.838 -18.394 1.00 76.56 91 GLY A O 1
#

pLDDT: mean 91.08, std 3.29, range [76.56, 95.5]

Sequence (91 aa):
MVLAFLAVQACDGVLTYIGMSTFGPHMEGNPIVSSLMVAFGVGPGLTGAKVVAGMFGILLHVSGVHRLMALLTALYLVLAVVPWTALLMLG